Protein AF-A0A1M7AQV8-F1 (afdb_monomer)

Radius of gyration: 25.68 Å; Cα contacts (8 Å, |Δi|>4): 23; chains: 1; bounding box: 60×32×71 Å

Structure (mmCIF, N/CA/C/O backbone):
data_AF-A0A1M7AQV8-F1
#
_entry.id   AF-A0A1M7AQV8-F1
#
loop_
_atom_site.group_PDB
_atom_site.id
_atom_site.type_symbol
_atom_site.label_atom_id
_atom_site.label_alt_id
_atom_site.label_comp_id
_atom_site.label_asym_id
_atom_site.label_entity_id
_atom_site.label_seq_id
_atom_site.pdbx_PDB_ins_code
_atom_site.Cartn_x
_atom_site.Cartn_y
_atom_site.Cartn_z
_atom_site.occupancy
_atom_site.B_iso_or_equiv
_atom_site.auth_seq_id
_atom_site.auth_comp_id
_atom_site.auth_asym_id
_atom_site.auth_atom_id
_atom_site.pdbx_PDB_model_num
ATOM 1 N N . MET A 1 1 ? 23.952 -15.816 -23.702 1.00 47.16 1 MET A N 1
ATOM 2 C CA . MET A 1 1 ? 22.660 -15.201 -24.084 1.00 47.16 1 MET A CA 1
ATOM 3 C C . MET A 1 1 ? 22.307 -14.145 -23.040 1.00 47.16 1 MET A C 1
ATOM 5 O O . MET A 1 1 ? 22.370 -14.426 -21.854 1.00 47.16 1 MET A O 1
ATOM 9 N N . SER A 1 2 ? 22.136 -12.902 -23.486 1.00 48.78 2 SER A N 1
ATOM 10 C CA . SER A 1 2 ? 22.363 -11.664 -22.725 1.00 48.78 2 SER A CA 1
ATOM 11 C C . SER A 1 2 ? 21.281 -11.327 -21.685 1.00 48.78 2 SER A C 1
ATOM 13 O O . SER A 1 2 ? 20.111 -11.202 -22.041 1.00 48.78 2 SER A O 1
ATOM 15 N N . LYS A 1 3 ? 21.693 -11.057 -20.435 1.00 55.75 3 LYS A N 1
ATOM 16 C CA . LYS A 1 3 ? 20.895 -10.554 -19.289 1.00 55.75 3 LYS A CA 1
ATOM 17 C C . LYS A 1 3 ? 19.949 -9.391 -19.655 1.00 55.75 3 LYS A C 1
ATOM 19 O O . LYS A 1 3 ? 18.902 -9.221 -19.036 1.00 55.75 3 LYS A O 1
ATOM 24 N N . SER A 1 4 ? 20.294 -8.609 -20.685 1.00 62.22 4 SER A N 1
ATOM 25 C CA . SER A 1 4 ? 19.470 -7.514 -21.212 1.00 62.22 4 SER A CA 1
ATOM 26 C C . SER A 1 4 ? 18.144 -7.975 -21.829 1.00 62.22 4 SER A C 1
ATOM 28 O O . SER A 1 4 ? 17.136 -7.303 -21.627 1.00 62.22 4 SER A O 1
ATOM 30 N N . LYS A 1 5 ? 18.104 -9.126 -22.515 1.00 61.03 5 LYS A N 1
ATOM 31 C CA . LYS A 1 5 ? 16.871 -9.661 -23.125 1.00 61.03 5 LYS A CA 1
ATOM 32 C C . LYS A 1 5 ? 15.873 -10.103 -22.054 1.00 61.03 5 LYS A C 1
ATOM 34 O O . LYS A 1 5 ? 14.725 -9.675 -22.079 1.00 61.03 5 LYS A O 1
ATOM 39 N N . THR A 1 6 ? 16.353 -10.814 -21.035 1.00 71.12 6 THR A N 1
ATOM 40 C CA . THR A 1 6 ? 15.548 -11.232 -19.876 1.00 71.12 6 THR A CA 1
ATOM 41 C C . THR A 1 6 ? 14.953 -10.035 -19.125 1.00 71.12 6 THR A C 1
ATOM 43 O O . THR A 1 6 ? 13.787 -10.047 -18.743 1.00 71.12 6 THR A O 1
ATOM 46 N N . LEU A 1 7 ? 15.718 -8.951 -18.944 1.00 69.62 7 LEU A N 1
ATOM 47 C CA . LEU A 1 7 ? 15.209 -7.730 -18.306 1.00 69.62 7 LEU A CA 1
ATOM 48 C C . LEU A 1 7 ? 14.149 -7.010 -19.154 1.00 69.62 7 LEU A C 1
ATOM 50 O O . LEU A 1 7 ? 13.218 -6.426 -18.596 1.00 69.62 7 LEU A O 1
ATOM 54 N N . ILE A 1 8 ? 14.279 -7.030 -20.483 1.00 76.75 8 ILE A N 1
ATOM 55 C CA . ILE A 1 8 ? 13.277 -6.459 -21.394 1.00 76.75 8 ILE A CA 1
ATOM 56 C C . ILE A 1 8 ? 11.976 -7.269 -21.331 1.00 76.75 8 ILE A C 1
ATOM 58 O O . ILE A 1 8 ? 10.904 -6.674 -21.208 1.00 76.75 8 ILE A O 1
ATOM 62 N N . GLU A 1 9 ? 12.063 -8.598 -21.322 1.00 73.94 9 GLU A N 1
ATOM 63 C CA . GLU A 1 9 ? 10.909 -9.499 -21.201 1.00 73.94 9 GLU A CA 1
ATOM 64 C C . GLU A 1 9 ? 10.160 -9.297 -19.878 1.00 73.94 9 GLU A C 1
ATOM 66 O O . GLU A 1 9 ? 8.948 -9.080 -19.884 1.00 73.94 9 GLU A O 1
ATOM 71 N N . ILE A 1 10 ? 10.879 -9.237 -18.750 1.00 76.25 10 ILE A N 1
ATOM 72 C CA . ILE A 1 10 ? 10.284 -8.968 -17.429 1.00 76.25 10 ILE A CA 1
ATOM 73 C C . ILE A 1 10 ? 9.566 -7.612 -17.411 1.00 76.25 10 ILE A C 1
ATOM 75 O O . ILE A 1 10 ? 8.473 -7.488 -16.859 1.00 76.25 10 ILE A O 1
ATOM 79 N N . ARG A 1 11 ? 10.147 -6.575 -18.027 1.00 68.81 11 ARG A N 1
ATOM 80 C CA . ARG A 1 11 ? 9.515 -5.246 -18.098 1.00 68.81 11 ARG A CA 1
ATOM 81 C C . ARG A 1 11 ? 8.279 -5.236 -18.992 1.00 68.81 11 ARG A C 1
ATOM 83 O O . ARG A 1 11 ? 7.337 -4.506 -18.695 1.00 68.81 11 ARG A O 1
ATOM 90 N N . SER A 1 12 ? 8.292 -5.986 -20.089 1.00 75.75 12 SER A N 1
ATOM 91 C CA . SER A 1 12 ? 7.129 -6.136 -20.969 1.00 75.75 12 SER A CA 1
ATOM 92 C C . SER A 1 12 ? 5.978 -6.820 -20.228 1.00 75.75 12 SER A C 1
ATOM 94 O O . SER A 1 12 ? 4.870 -6.286 -20.170 1.00 75.75 12 SER A O 1
ATOM 96 N N . LEU A 1 13 ? 6.281 -7.922 -19.537 1.00 82.88 13 LEU A N 1
ATOM 97 C CA . LEU A 1 13 ? 5.322 -8.662 -18.719 1.00 82.88 13 LEU A CA 1
ATOM 98 C C . LEU A 1 13 ? 4.776 -7.815 -17.557 1.00 82.88 13 LEU A C 1
ATOM 100 O O . LEU A 1 13 ? 3.581 -7.791 -17.286 1.00 82.88 13 LEU A O 1
ATOM 104 N N . ALA A 1 14 ? 5.623 -7.038 -16.884 1.00 76.50 14 ALA A N 1
ATOM 105 C CA . ALA A 1 14 ? 5.156 -6.126 -15.842 1.00 76.50 14 ALA A CA 1
ATOM 106 C C . ALA A 1 14 ? 4.191 -5.060 -16.396 1.00 76.50 14 ALA A C 1
ATOM 108 O O . ALA A 1 14 ? 3.200 -4.720 -15.747 1.00 76.50 14 ALA A O 1
ATOM 109 N N . ARG A 1 15 ? 4.441 -4.551 -17.612 1.00 79.06 15 ARG A N 1
ATOM 110 C CA . ARG A 1 15 ? 3.561 -3.570 -18.263 1.00 79.06 15 ARG A CA 1
ATOM 111 C C . ARG A 1 15 ? 2.209 -4.165 -18.634 1.00 79.06 15 ARG A C 1
ATOM 113 O O . ARG A 1 15 ? 1.208 -3.473 -18.440 1.00 79.06 15 ARG A O 1
ATOM 120 N N . SER A 1 16 ? 2.146 -5.422 -19.080 1.00 82.00 16 SER A N 1
ATOM 121 C CA . SER A 1 16 ? 0.866 -6.069 -19.403 1.00 82.00 16 SER A CA 1
ATOM 122 C C . SER A 1 16 ? -0.052 -6.194 -18.181 1.00 82.00 16 SER A C 1
ATOM 124 O O . SER A 1 16 ? -1.268 -6.079 -18.316 1.00 82.00 16 SER A O 1
ATOM 126 N N . HIS A 1 17 ? 0.504 -6.312 -16.971 1.00 86.75 17 HIS A N 1
ATOM 127 C CA . HIS A 1 17 ? -0.277 -6.355 -15.728 1.00 86.75 17 HIS A CA 1
ATOM 128 C C . HIS A 1 17 ? -0.733 -4.985 -15.200 1.00 86.75 17 HIS A C 1
ATOM 130 O O . HIS A 1 17 ? -1.489 -4.927 -14.227 1.00 86.75 17 HIS A O 1
ATOM 136 N N . THR A 1 18 ? -0.339 -3.873 -15.832 1.00 84.19 18 THR A N 1
ATOM 137 C CA . THR A 1 18 ? -0.668 -2.514 -15.357 1.00 84.19 18 THR A CA 1
ATOM 138 C C . THR A 1 18 ? -2.175 -2.294 -15.223 1.00 84.19 18 THR A C 1
ATOM 140 O O . THR A 1 18 ? -2.634 -1.730 -14.231 1.00 84.19 18 THR A O 1
ATOM 143 N N . ARG A 1 19 ? -2.960 -2.778 -16.193 1.00 83.06 19 ARG A N 1
ATOM 144 C CA . ARG A 1 19 ? -4.425 -2.648 -16.187 1.00 83.06 19 ARG A CA 1
ATOM 145 C C . ARG A 1 19 ? -5.055 -3.387 -15.004 1.00 83.06 19 ARG A C 1
ATOM 147 O O . ARG A 1 19 ? -5.904 -2.831 -14.315 1.00 83.06 19 ARG A O 1
ATOM 154 N N . TH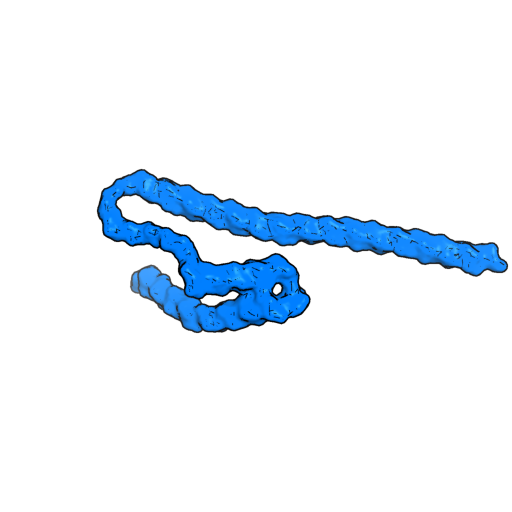R A 1 20 ? -4.600 -4.607 -14.729 1.00 88.50 20 THR A N 1
ATOM 155 C CA . THR A 1 20 ? -5.066 -5.399 -13.585 1.00 88.50 20 THR A CA 1
ATOM 156 C C . THR A 1 20 ? -4.708 -4.725 -12.263 1.00 88.50 20 THR A C 1
ATOM 158 O O . THR A 1 20 ? -5.558 -4.607 -11.385 1.00 88.50 20 THR A O 1
ATOM 161 N N . ALA A 1 21 ? -3.484 -4.209 -12.135 1.00 85.88 21 ALA A N 1
ATOM 162 C CA . ALA A 1 21 ? -3.054 -3.489 -10.941 1.00 85.88 21 ALA A CA 1
ATOM 163 C C . ALA A 1 21 ? -3.888 -2.218 -10.690 1.00 85.88 21 ALA A C 1
ATOM 165 O O . ALA A 1 21 ? -4.260 -1.944 -9.551 1.00 85.88 21 ALA A O 1
ATOM 166 N N . LEU A 1 22 ? -4.231 -1.466 -11.742 1.00 87.88 22 LEU A N 1
ATOM 167 C CA . LEU A 1 22 ? -5.117 -0.301 -11.632 1.00 87.88 22 LEU A CA 1
ATOM 168 C C . LEU A 1 22 ? -6.516 -0.690 -11.149 1.00 87.88 22 LEU A C 1
ATOM 170 O O . LEU A 1 22 ? -7.041 -0.049 -10.242 1.00 87.88 22 LEU A O 1
ATOM 174 N N . ASN A 1 23 ? -7.089 -1.767 -11.690 1.00 90.56 23 ASN A N 1
ATOM 175 C CA . ASN A 1 23 ? -8.397 -2.256 -11.254 1.00 90.56 23 ASN A CA 1
ATOM 176 C C . ASN A 1 23 ? -8.399 -2.644 -9.769 1.00 90.56 23 ASN A C 1
ATOM 178 O O . ASN A 1 23 ? -9.350 -2.327 -9.057 1.00 90.56 23 ASN A O 1
ATOM 182 N N . VAL A 1 24 ? -7.319 -3.263 -9.281 1.00 92.19 24 VAL A N 1
ATOM 183 C CA . VAL A 1 24 ? -7.158 -3.585 -7.854 1.00 92.19 24 VAL A CA 1
ATOM 184 C C . VAL A 1 24 ? -7.118 -2.316 -7.000 1.00 92.19 24 VAL A C 1
ATOM 186 O O . VAL A 1 24 ? -7.820 -2.244 -5.995 1.00 92.19 24 VAL A O 1
ATOM 189 N N . LEU A 1 25 ? -6.354 -1.293 -7.397 1.00 89.31 25 LEU A N 1
ATOM 190 C CA . LEU A 1 25 ? -6.287 -0.024 -6.657 1.00 89.31 25 LEU A CA 1
ATOM 191 C C . LEU A 1 25 ? -7.648 0.682 -6.610 1.00 89.31 25 LEU A C 1
ATOM 193 O O . LEU A 1 25 ? -8.068 1.142 -5.550 1.00 89.31 25 LEU A O 1
ATOM 197 N N . VAL A 1 26 ? -8.371 0.718 -7.732 1.00 91.75 26 VAL A N 1
ATOM 198 C CA . VAL A 1 26 ? -9.735 1.266 -7.785 1.00 91.75 26 VAL A CA 1
ATOM 199 C C . VAL A 1 26 ? -10.680 0.463 -6.887 1.00 91.75 26 VAL A C 1
ATOM 201 O O . VAL A 1 26 ? -11.490 1.053 -6.172 1.00 91.75 26 VAL A O 1
ATOM 204 N N . GLY A 1 27 ? -10.555 -0.867 -6.880 1.00 91.00 27 GLY A N 1
ATOM 205 C CA . GLY A 1 27 ? -11.310 -1.752 -5.996 1.00 91.00 27 GLY A CA 1
ATOM 206 C C . GLY A 1 27 ? -11.058 -1.456 -4.518 1.00 91.00 27 GLY A C 1
ATOM 207 O O . GLY A 1 27 ? -12.010 -1.270 -3.765 1.00 91.00 27 GLY A O 1
ATOM 208 N N . ILE A 1 28 ? -9.791 -1.317 -4.112 1.00 90.56 28 ILE A N 1
ATOM 209 C CA . ILE A 1 28 ? -9.410 -0.949 -2.738 1.00 90.56 28 ILE A CA 1
ATOM 210 C C . ILE A 1 28 ? -9.986 0.419 -2.372 1.00 90.56 28 ILE A C 1
ATOM 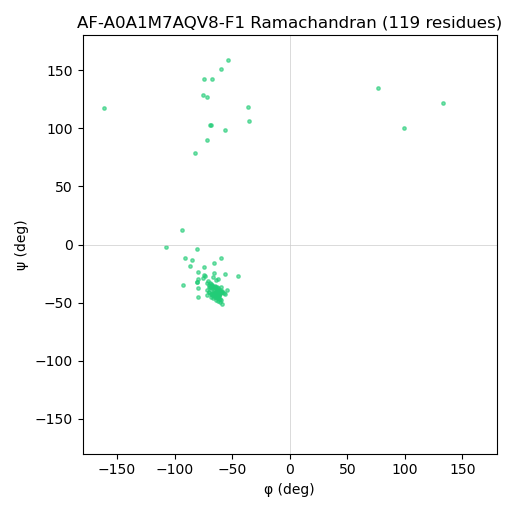212 O O . ILE A 1 28 ? -10.595 0.554 -1.318 1.00 90.56 28 ILE A O 1
ATOM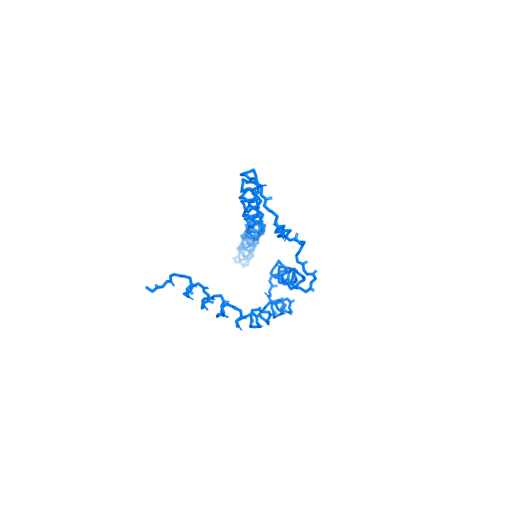 216 N N . MET A 1 29 ? -9.855 1.419 -3.248 1.00 89.19 29 MET A N 1
ATOM 217 C CA . MET A 1 29 ? -10.358 2.778 -3.019 1.00 89.19 29 MET A CA 1
ATOM 218 C C . MET A 1 29 ? -11.880 2.820 -2.791 1.00 89.19 29 MET A C 1
ATOM 220 O O . MET A 1 29 ? -12.361 3.621 -1.981 1.00 89.19 29 MET A O 1
ATOM 224 N N . ARG A 1 30 ? -12.630 1.959 -3.496 1.00 90.25 30 ARG A N 1
ATOM 225 C CA . ARG A 1 30 ? -14.096 1.842 -3.410 1.00 90.25 30 ARG A CA 1
ATOM 226 C C . ARG A 1 30 ? -14.580 0.898 -2.309 1.00 90.25 30 ARG A C 1
ATOM 228 O O . ARG A 1 30 ? -15.747 0.975 -1.935 1.00 90.25 30 ARG A O 1
ATOM 235 N N . SER A 1 31 ? -13.724 0.014 -1.805 1.00 88.38 31 SER A N 1
ATOM 236 C CA . SER A 1 31 ? -14.101 -0.946 -0.773 1.00 88.38 31 SER A CA 1
ATOM 237 C C . SER A 1 31 ? -14.309 -0.250 0.569 1.00 88.38 31 SER A C 1
ATOM 239 O O . SER A 1 31 ? -13.429 0.457 1.058 1.00 88.38 31 SER A O 1
ATOM 241 N N . LYS A 1 32 ? -15.473 -0.484 1.180 1.00 81.94 32 LYS A N 1
ATOM 242 C CA . LYS A 1 32 ? -15.804 -0.010 2.532 1.00 81.94 32 LYS A CA 1
ATOM 243 C C . LYS A 1 32 ? -15.095 -0.801 3.639 1.00 81.94 32 LYS A C 1
ATOM 245 O O . LYS A 1 32 ? -14.960 -0.287 4.742 1.00 81.94 32 LYS A O 1
ATOM 250 N N . ASP A 1 33 ? -14.622 -2.007 3.324 1.00 86.50 33 ASP A N 1
ATOM 251 C CA . ASP A 1 33 ? -13.945 -2.908 4.265 1.00 86.50 33 ASP A CA 1
ATOM 252 C C . ASP A 1 33 ? -12.420 -2.692 4.278 1.00 86.50 33 ASP A C 1
ATOM 254 O O . ASP A 1 33 ? -11.707 -3.199 5.144 1.00 86.50 33 ASP A O 1
ATOM 258 N N . ALA A 1 34 ? -11.895 -1.925 3.316 1.00 83.06 34 ALA A N 1
ATOM 259 C CA . ALA A 1 34 ? -10.498 -1.516 3.300 1.00 83.06 34 ALA A CA 1
ATOM 260 C C . ALA A 1 34 ? -10.240 -0.415 4.341 1.00 83.06 34 ALA A C 1
ATOM 262 O O . ALA A 1 34 ? -11.047 0.500 4.521 1.00 83.06 34 ALA A O 1
ATOM 263 N N . THR A 1 35 ? -9.075 -0.458 4.993 1.00 84.94 35 THR A N 1
ATOM 264 C CA . THR A 1 35 ? -8.683 0.584 5.951 1.00 84.94 35 THR A 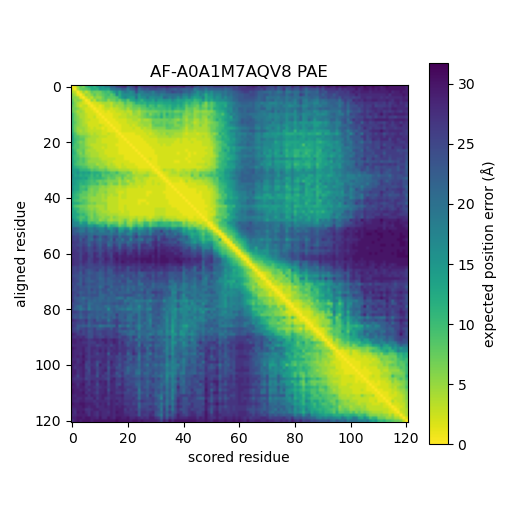CA 1
ATOM 265 C C . THR A 1 35 ? -8.625 1.955 5.272 1.00 84.94 35 THR A C 1
ATOM 267 O O . THR A 1 35 ? -8.318 2.074 4.080 1.00 84.94 35 THR A O 1
ATOM 270 N N . ALA A 1 36 ? -8.876 3.022 6.036 1.00 80.00 36 ALA A N 1
ATOM 271 C CA . ALA A 1 36 ? -8.790 4.388 5.518 1.00 80.00 36 ALA A CA 1
ATOM 272 C C . ALA A 1 36 ? -7.413 4.676 4.884 1.00 80.00 36 ALA A C 1
ATOM 274 O O . ALA A 1 36 ? -7.340 5.265 3.806 1.00 80.00 36 ALA A O 1
ATOM 275 N N . ALA A 1 37 ? -6.333 4.172 5.491 1.00 79.31 37 ALA A N 1
ATOM 276 C CA . ALA A 1 37 ? -4.976 4.278 4.958 1.00 79.31 37 ALA A CA 1
ATOM 277 C C . ALA A 1 37 ? -4.809 3.561 3.606 1.00 79.31 37 ALA A C 1
ATOM 279 O O . ALA A 1 37 ? -4.256 4.141 2.669 1.00 79.31 37 ALA A O 1
ATOM 280 N N . ALA A 1 38 ? -5.347 2.344 3.458 1.00 81.44 38 ALA A N 1
ATOM 281 C CA . ALA A 1 38 ? -5.281 1.595 2.204 1.00 81.44 38 ALA A CA 1
ATOM 282 C C . ALA A 1 38 ? -6.031 2.313 1.069 1.00 81.44 38 ALA A C 1
ATOM 284 O O . ALA A 1 38 ? -5.530 2.385 -0.055 1.00 81.44 38 ALA A O 1
ATOM 285 N N . ARG A 1 39 ? -7.191 2.912 1.367 1.00 86.19 39 ARG A N 1
ATOM 286 C CA . ARG A 1 39 ? -7.968 3.710 0.404 1.00 86.19 39 ARG A CA 1
ATOM 287 C C . ARG A 1 39 ? -7.227 4.968 -0.044 1.00 86.19 39 ARG A C 1
ATOM 289 O O . ARG A 1 39 ? -7.163 5.232 -1.243 1.00 86.19 39 ARG A O 1
ATOM 296 N N . VAL A 1 40 ? -6.630 5.710 0.892 1.00 85.50 40 VAL A N 1
ATOM 297 C CA . VAL A 1 40 ? -5.829 6.913 0.595 1.00 85.50 40 VAL A CA 1
ATOM 298 C C . VAL A 1 40 ? -4.573 6.551 -0.198 1.00 85.50 40 VAL A C 1
ATOM 300 O O . VAL A 1 40 ? -4.265 7.195 -1.199 1.00 85.50 40 VAL A O 1
ATOM 303 N N . SER A 1 41 ? -3.873 5.479 0.183 1.00 81.25 41 SER A N 1
ATOM 304 C CA . SER A 1 41 ? -2.700 5.000 -0.556 1.00 81.25 41 SER A CA 1
ATOM 305 C C . SER A 1 41 ? -3.062 4.569 -1.978 1.00 81.25 41 SER A C 1
ATOM 307 O O . SER A 1 41 ? -2.286 4.816 -2.902 1.00 81.25 41 SER A O 1
ATOM 309 N N . ALA A 1 42 ? -4.216 3.924 -2.170 1.00 85.81 42 ALA A N 1
ATOM 310 C CA . ALA A 1 42 ? -4.684 3.529 -3.492 1.00 85.81 42 ALA A CA 1
ATOM 311 C C . ALA A 1 42 ? -5.061 4.743 -4.355 1.00 85.81 42 ALA A C 1
ATOM 313 O O . ALA A 1 42 ? -4.671 4.796 -5.521 1.00 85.81 42 ALA A O 1
ATOM 314 N N . ALA A 1 43 ? -5.741 5.736 -3.774 1.00 86.62 43 ALA A N 1
ATOM 315 C CA . ALA A 1 43 ? -6.076 6.988 -4.448 1.00 86.62 43 ALA A CA 1
ATOM 316 C C . ALA A 1 43 ? -4.817 7.753 -4.892 1.00 86.62 43 ALA A C 1
ATOM 318 O O . ALA A 1 43 ? -4.689 8.085 -6.070 1.00 86.62 43 ALA A O 1
ATOM 319 N N . ASN A 1 44 ? -3.840 7.935 -3.996 1.00 83.94 44 ASN A N 1
ATOM 320 C CA . ASN A 1 44 ? -2.573 8.602 -4.319 1.00 83.94 44 ASN A CA 1
ATOM 321 C C . ASN A 1 44 ? -1.815 7.873 -5.437 1.00 83.94 44 ASN A C 1
ATOM 323 O O . ASN A 1 44 ? -1.346 8.500 -6.378 1.00 83.94 44 ASN A O 1
ATOM 327 N N . ALA A 1 45 ? -1.773 6.537 -5.405 1.00 84.88 45 ALA A N 1
ATOM 328 C CA . ALA A 1 45 ? -1.115 5.750 -6.446 1.00 84.88 45 ALA A CA 1
ATOM 329 C C . ALA A 1 45 ? -1.790 5.852 -7.831 1.00 84.88 45 ALA A C 1
ATOM 331 O O . ALA A 1 45 ? -1.138 5.586 -8.846 1.00 84.88 45 ALA A O 1
ATOM 332 N N . ILE A 1 46 ? -3.085 6.179 -7.896 1.00 85.81 46 ILE A N 1
ATOM 333 C CA . ILE A 1 46 ? -3.797 6.455 -9.153 1.00 85.81 46 ILE A CA 1
ATOM 334 C C . ILE A 1 46 ? -3.490 7.884 -9.619 1.00 85.81 46 ILE A C 1
ATOM 336 O O . ILE A 1 46 ? -3.158 8.078 -10.789 1.00 85.81 46 ILE A O 1
ATOM 340 N N . LEU A 1 47 ? -3.538 8.864 -8.712 1.00 83.44 47 LEU A N 1
ATOM 341 C CA . LEU A 1 47 ? -3.256 10.271 -9.014 1.00 83.44 47 LEU A CA 1
ATOM 342 C C . LEU A 1 47 ? -1.819 10.482 -9.506 1.00 83.44 47 LEU A C 1
ATOM 344 O O . LEU A 1 47 ? -1.632 11.097 -10.553 1.00 83.44 47 LEU A O 1
ATOM 348 N N . ASP A 1 48 ? -0.835 9.864 -8.847 1.00 81.19 48 ASP A N 1
ATOM 349 C CA . ASP A 1 48 ? 0.581 9.891 -9.244 1.00 81.19 48 ASP A CA 1
ATOM 350 C C . ASP A 1 48 ? 0.804 9.391 -10.685 1.00 81.19 48 ASP A C 1
ATOM 352 O O . ASP A 1 48 ? 1.795 9.736 -11.330 1.00 81.19 48 ASP A O 1
ATOM 356 N N . ARG A 1 49 ? -0.102 8.544 -11.199 1.00 75.75 49 ARG A N 1
ATOM 357 C CA . ARG A 1 49 ? -0.052 8.017 -12.571 1.00 75.75 49 ARG A CA 1
ATOM 358 C C . ARG A 1 49 ? -0.858 8.846 -13.568 1.00 75.75 49 ARG A C 1
ATOM 360 O O . ARG A 1 49 ? -0.452 8.918 -14.721 1.00 75.75 49 ARG A O 1
ATOM 367 N N . GLY A 1 50 ? -1.991 9.413 -13.150 1.00 75.38 50 GLY A N 1
ATOM 368 C CA . GLY A 1 50 ? -2.887 10.187 -14.016 1.00 75.38 50 GLY A CA 1
ATOM 369 C C . GLY A 1 50 ? -2.439 11.631 -14.238 1.00 75.38 50 GLY A C 1
ATOM 370 O O . GLY A 1 50 ? -2.648 12.167 -15.319 1.00 75.38 50 GLY A O 1
ATOM 371 N N . TRP A 1 51 ? -1.791 12.234 -13.241 1.00 65.25 51 TRP A N 1
ATOM 372 C CA . TRP A 1 51 ? -1.311 13.621 -13.288 1.00 65.25 51 TRP A CA 1
ATOM 373 C C . TRP A 1 51 ? 0.211 13.731 -13.414 1.00 65.25 51 TRP A C 1
ATOM 375 O O . TRP A 1 51 ? 0.746 14.827 -13.547 1.00 65.25 51 TRP A O 1
ATOM 385 N N . GLY A 1 52 ? 0.901 12.587 -13.425 1.00 55.88 52 GLY A N 1
ATOM 386 C CA . GLY A 1 52 ? 2.353 12.511 -13.423 1.00 55.88 52 GLY A CA 1
ATOM 387 C C . GLY A 1 52 ? 2.931 12.785 -12.035 1.00 55.88 52 GLY A C 1
ATOM 388 O O . GLY A 1 52 ? 2.559 13.723 -11.335 1.00 55.88 52 GLY A O 1
ATOM 389 N N . LYS A 1 53 ? 3.884 11.954 -11.621 1.00 53.06 53 LYS A N 1
ATOM 390 C CA . LYS A 1 53 ? 4.776 12.285 -10.510 1.00 53.06 53 LYS A CA 1
ATOM 391 C C . LYS A 1 53 ? 5.663 13.448 -10.963 1.00 53.06 53 LYS A C 1
ATOM 393 O O . LYS A 1 53 ? 6.064 13.434 -12.126 1.00 53.06 53 LYS A O 1
ATOM 398 N N . ALA A 1 54 ? 5.978 1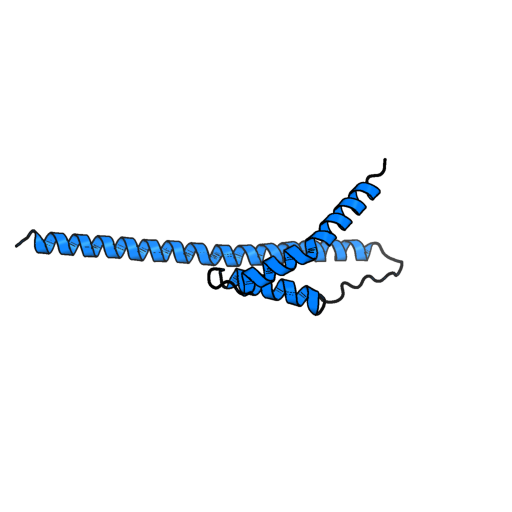4.396 -10.068 1.00 45.06 54 ALA A N 1
ATOM 399 C CA . ALA A 1 54 ? 6.919 15.490 -10.333 1.00 45.06 54 ALA A CA 1
ATOM 400 C C . ALA A 1 54 ? 8.068 14.981 -11.210 1.00 45.06 54 ALA A C 1
ATOM 402 O O . ALA A 1 54 ? 8.726 14.006 -10.827 1.00 45.06 54 ALA A O 1
ATOM 403 N N . THR A 1 55 ? 8.194 15.576 -12.401 1.00 41.12 55 THR A N 1
ATOM 404 C CA . THR A 1 55 ? 9.166 15.245 -13.441 1.00 41.12 55 THR A CA 1
ATOM 405 C C . THR A 1 55 ? 10.471 14.835 -12.781 1.00 41.12 55 THR A C 1
ATOM 407 O O . THR A 1 55 ? 11.171 15.670 -12.219 1.00 41.12 55 THR A O 1
ATOM 410 N N . GLN A 1 56 ? 10.791 13.537 -12.787 1.00 47.75 56 GLN A N 1
ATOM 411 C CA . GLN A 1 56 ? 12.177 13.165 -12.557 1.00 47.75 56 GLN A CA 1
ATOM 412 C C . GLN A 1 56 ? 12.886 13.648 -13.804 1.00 47.75 56 GLN A C 1
ATOM 414 O O . GLN A 1 56 ? 12.698 13.058 -14.867 1.00 47.75 56 GLN A O 1
ATOM 419 N N . THR A 1 57 ? 13.581 14.776 -13.683 1.00 36.38 57 THR A N 1
ATOM 420 C CA . THR A 1 57 ? 14.368 15.372 -14.750 1.00 36.38 57 THR A CA 1
ATOM 421 C C . THR A 1 57 ? 15.357 14.310 -15.209 1.00 36.38 57 THR A C 1
ATOM 423 O O . THR A 1 57 ? 16.351 14.021 -14.549 1.00 36.38 57 THR A O 1
ATOM 426 N N . ILE A 1 58 ? 15.021 13.630 -16.302 1.00 44.91 58 ILE A N 1
ATOM 427 C CA . ILE A 1 58 ? 15.994 12.889 -17.084 1.00 44.91 58 ILE A CA 1
ATOM 428 C C . ILE A 1 58 ? 16.619 13.967 -17.959 1.00 44.91 58 ILE A C 1
ATOM 430 O O . ILE A 1 58 ? 16.212 14.159 -19.103 1.00 44.91 58 ILE A O 1
ATOM 434 N N . GLU A 1 59 ? 17.538 14.739 -17.381 1.00 41.81 59 GLU A N 1
ATOM 435 C CA . GLU A 1 59 ? 18.429 15.562 -18.186 1.00 41.81 59 GLU A CA 1
ATOM 436 C C . GLU A 1 59 ? 19.347 14.597 -18.924 1.00 41.81 59 GLU A C 1
ATOM 438 O O . GLU A 1 59 ? 20.224 13.945 -18.365 1.00 41.81 59 GLU A O 1
ATOM 443 N N . THR A 1 60 ? 19.021 14.415 -20.200 1.00 44.88 60 THR A N 1
ATOM 444 C CA . THR A 1 60 ? 19.959 13.913 -21.192 1.00 44.88 60 THR A CA 1
ATOM 445 C C . THR A 1 60 ? 20.927 15.061 -21.434 1.00 44.88 60 THR A C 1
ATOM 447 O O . THR A 1 60 ? 20.657 15.941 -22.244 1.00 44.88 60 THR A O 1
ATOM 450 N N . GLY A 1 61 ? 21.995 15.100 -20.652 1.00 40.31 61 GLY A N 1
ATOM 451 C CA . GLY A 1 61 ? 23.042 16.103 -20.732 1.00 40.31 61 GLY A CA 1
ATOM 452 C C . GLY A 1 61 ? 24.263 15.544 -20.029 1.00 40.31 61 GLY A C 1
ATOM 453 O O . GLY A 1 61 ? 24.182 15.161 -18.869 1.00 40.31 61 GLY A O 1
ATOM 454 N N . ASP A 1 62 ? 25.327 15.387 -20.798 1.00 49.84 62 ASP A N 1
ATOM 455 C CA . ASP A 1 62 ? 26.649 14.953 -20.365 1.00 49.84 62 ASP A CA 1
ATOM 456 C C . ASP A 1 62 ? 27.181 15.826 -19.205 1.00 49.84 62 ASP A C 1
ATOM 458 O O . ASP A 1 62 ? 26.752 16.968 -19.054 1.00 49.84 62 ASP A O 1
ATOM 462 N N . ASP A 1 63 ? 28.140 15.279 -18.449 1.00 48.03 63 ASP A N 1
ATOM 463 C CA . ASP A 1 63 ? 29.005 15.931 -17.439 1.00 48.03 63 ASP A CA 1
ATOM 464 C C . ASP A 1 63 ? 28.657 15.801 -15.931 1.00 48.03 63 ASP A C 1
ATOM 466 O O . ASP A 1 63 ? 27.918 16.586 -15.340 1.00 48.03 63 ASP A O 1
ATOM 470 N N . GLY A 1 64 ? 29.368 14.883 -15.246 1.00 52.19 64 GLY A N 1
ATOM 471 C CA . GLY A 1 64 ? 29.792 15.080 -13.845 1.00 52.19 64 GLY A CA 1
ATOM 472 C C . GLY A 1 64 ? 29.570 13.922 -12.841 1.00 52.19 64 GLY A C 1
ATOM 473 O O . GLY A 1 64 ? 28.429 13.573 -12.541 1.00 52.19 64 GLY A O 1
ATOM 474 N N . PRO A 1 65 ? 30.627 13.399 -12.170 1.00 54.56 65 PRO A N 1
ATOM 475 C CA . PRO A 1 65 ? 30.529 12.395 -11.088 1.00 54.56 65 PRO A CA 1
ATOM 476 C C . PRO A 1 65 ? 29.715 12.816 -9.846 1.00 54.56 65 PRO A C 1
ATOM 478 O O . PRO A 1 65 ? 29.396 11.980 -9.000 1.00 54.56 65 PRO A O 1
ATOM 481 N N . LEU A 1 66 ? 29.374 14.101 -9.721 1.00 54.03 66 LEU A N 1
ATOM 482 C CA . LEU A 1 66 ? 28.665 14.673 -8.572 1.00 54.03 66 LEU A CA 1
ATOM 483 C C . LEU A 1 66 ? 27.147 14.411 -8.608 1.00 54.03 66 LEU A C 1
ATOM 485 O O . LEU A 1 66 ? 26.506 14.344 -7.559 1.00 54.03 66 LEU A O 1
ATOM 489 N N . GLU A 1 67 ? 26.569 14.175 -9.789 1.00 53.25 67 GLU A N 1
ATOM 490 C CA . GLU A 1 67 ? 25.134 13.900 -9.939 1.00 53.25 67 GLU A CA 1
ATOM 491 C C . GLU A 1 67 ? 24.769 12.472 -9.482 1.00 53.25 67 GLU A C 1
ATOM 493 O O . GLU A 1 67 ? 23.669 12.218 -8.981 1.00 53.25 67 GLU A O 1
ATOM 498 N N . LEU A 1 68 ? 25.715 11.528 -9.582 1.00 55.38 68 LEU A N 1
ATOM 499 C CA . LEU A 1 68 ? 25.505 10.131 -9.197 1.00 55.38 68 LEU A CA 1
ATOM 500 C C . LEU A 1 68 ? 25.273 9.987 -7.686 1.00 55.38 68 LEU A C 1
ATOM 502 O O . LEU A 1 68 ? 24.395 9.228 -7.274 1.00 55.38 68 LEU A O 1
ATOM 506 N N . ILE A 1 69 ? 26.008 10.750 -6.870 1.00 57.22 69 ILE A N 1
ATOM 507 C CA . ILE A 1 69 ? 25.861 10.752 -5.408 1.00 57.22 69 ILE A CA 1
ATOM 508 C C . ILE A 1 69 ? 24.489 11.324 -5.027 1.00 57.22 69 ILE A C 1
ATOM 510 O O . ILE A 1 69 ? 23.750 10.681 -4.289 1.00 57.22 69 ILE A O 1
ATOM 514 N N . HIS A 1 70 ? 24.071 12.442 -5.631 1.00 58.66 70 HIS A N 1
ATOM 515 C CA . HIS A 1 70 ? 22.761 13.051 -5.366 1.00 58.66 70 HIS A CA 1
ATOM 516 C C . HIS A 1 70 ? 21.579 12.157 -5.796 1.00 58.66 70 HIS A C 1
ATOM 518 O O . HIS A 1 70 ? 20.573 12.050 -5.093 1.00 58.66 70 HIS A O 1
ATOM 524 N N . ARG A 1 71 ? 21.704 11.438 -6.922 1.00 56.56 71 ARG A N 1
ATOM 525 C CA . ARG A 1 71 ? 20.700 10.461 -7.392 1.00 56.56 71 ARG A CA 1
ATOM 526 C C . ARG A 1 71 ? 20.576 9.247 -6.463 1.00 56.56 71 ARG A C 1
ATOM 528 O O . ARG A 1 71 ? 19.472 8.709 -6.312 1.00 56.56 71 ARG A O 1
ATOM 535 N N . ILE A 1 72 ? 21.685 8.783 -5.880 1.00 58.44 72 ILE A N 1
ATOM 536 C CA . ILE A 1 72 ? 21.692 7.680 -4.906 1.00 58.44 72 ILE A CA 1
ATOM 537 C C . ILE A 1 72 ? 21.083 8.154 -3.579 1.00 58.44 72 ILE A C 1
ATOM 539 O O . ILE A 1 72 ? 20.218 7.454 -3.050 1.00 58.44 72 ILE A O 1
ATOM 543 N N . GLU A 1 73 ? 21.436 9.358 -3.121 1.00 57.19 73 GLU A N 1
ATOM 544 C CA . GLU A 1 73 ? 20.901 10.004 -1.912 1.00 57.19 73 GLU A CA 1
ATOM 545 C C . GLU A 1 73 ? 19.371 10.167 -1.995 1.00 57.19 73 GLU A C 1
ATOM 547 O O . GLU A 1 73 ? 18.638 9.641 -1.161 1.00 57.19 73 GLU A O 1
ATOM 552 N N . LEU A 1 74 ? 18.853 10.746 -3.089 1.00 62.69 74 LEU A N 1
ATOM 553 C CA . LEU A 1 74 ? 17.409 10.899 -3.330 1.00 62.69 74 LEU A CA 1
ATOM 554 C C . LEU A 1 74 ? 16.674 9.552 -3.338 1.00 62.69 74 LEU A C 1
ATOM 556 O O . LEU A 1 74 ? 15.566 9.420 -2.809 1.00 62.69 74 LEU A O 1
ATOM 560 N N . ARG A 1 75 ? 17.271 8.508 -3.930 1.00 54.97 75 ARG A N 1
ATOM 561 C CA . ARG A 1 75 ? 16.694 7.152 -3.892 1.00 54.97 75 ARG A CA 1
ATOM 562 C C . ARG A 1 75 ? 16.710 6.552 -2.488 1.00 54.97 75 ARG A C 1
ATOM 564 O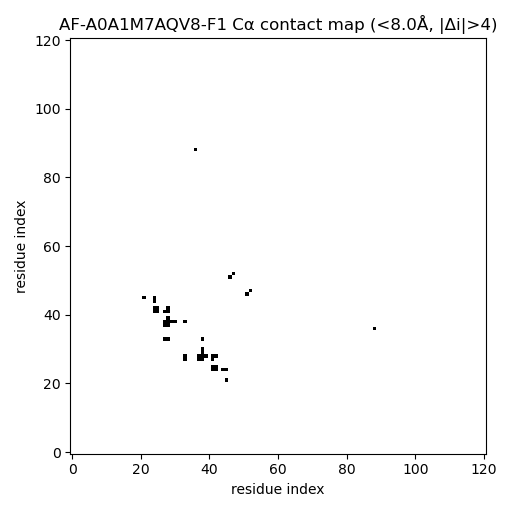 O . ARG A 1 75 ? 15.764 5.827 -2.162 1.00 54.97 75 ARG A O 1
ATOM 571 N N . ALA A 1 76 ? 17.740 6.824 -1.691 1.00 59.44 76 ALA A N 1
ATOM 572 C CA . ALA A 1 76 ? 17.860 6.373 -0.308 1.00 59.44 76 ALA A CA 1
ATOM 573 C C . ALA A 1 76 ? 16.860 7.096 0.619 1.00 59.44 76 ALA A C 1
ATOM 575 O O . ALA A 1 76 ? 16.222 6.455 1.465 1.00 59.44 76 ALA A O 1
ATOM 576 N N . ASP A 1 77 ? 16.596 8.379 0.376 1.00 60.53 77 ASP A N 1
ATOM 577 C CA . ASP A 1 77 ? 15.574 9.170 1.073 1.00 60.53 77 ASP A CA 1
ATOM 578 C C . ASP A 1 77 ? 14.154 8.690 0.757 1.00 60.53 77 ASP A C 1
ATOM 580 O O . ASP A 1 77 ? 13.321 8.486 1.650 1.00 60.53 77 ASP A O 1
ATOM 584 N N . PHE A 1 78 ? 13.880 8.340 -0.503 1.00 57.81 78 PHE A N 1
ATOM 585 C CA . PHE A 1 78 ? 12.611 7.705 -0.871 1.00 57.81 78 PHE A CA 1
ATOM 586 C C . PHE A 1 78 ? 12.422 6.305 -0.256 1.00 57.81 78 PHE A C 1
ATOM 588 O O . PHE A 1 78 ? 11.299 5.783 -0.236 1.00 57.81 78 PHE A O 1
ATOM 595 N N . GLN A 1 79 ? 13.476 5.653 0.247 1.00 58.38 79 GLN A N 1
ATOM 596 C CA . GLN A 1 79 ? 13.338 4.432 1.050 1.00 58.38 79 GLN A CA 1
ATOM 597 C C . GLN A 1 79 ? 12.979 4.733 2.509 1.00 58.38 79 GLN A C 1
ATOM 599 O O . GLN A 1 79 ? 12.218 3.969 3.108 1.00 58.38 79 GLN A O 1
ATOM 604 N N . HIS A 1 80 ? 13.446 5.853 3.062 1.00 55.50 80 HIS A N 1
ATOM 605 C CA . HIS A 1 80 ? 13.059 6.312 4.399 1.00 55.50 80 HIS A CA 1
ATOM 606 C C . HIS A 1 80 ? 11.583 6.734 4.449 1.00 55.50 80 HIS A C 1
ATOM 608 O O . HIS A 1 80 ? 10.849 6.271 5.323 1.00 55.50 80 HIS A O 1
ATOM 614 N N . LEU A 1 81 ? 11.084 7.461 3.442 1.00 57.91 81 LEU A N 1
ATOM 615 C CA . LEU A 1 81 ? 9.664 7.852 3.358 1.00 57.91 81 LEU A CA 1
ATOM 616 C C . LEU A 1 81 ? 8.707 6.657 3.202 1.00 57.91 81 LEU A C 1
ATOM 618 O O . LEU A 1 81 ? 7.575 6.670 3.691 1.00 57.91 81 LEU A O 1
ATOM 622 N N . ARG A 1 82 ? 9.159 5.577 2.554 1.00 61.72 82 ARG A N 1
ATOM 623 C CA . ARG A 1 82 ? 8.379 4.332 2.461 1.00 61.72 82 ARG A CA 1
ATOM 624 C C . ARG A 1 82 ? 8.315 3.579 3.785 1.00 61.72 82 ARG A C 1
ATOM 626 O O . ARG A 1 82 ? 7.294 2.950 4.059 1.00 61.72 82 ARG A O 1
ATOM 633 N N . ARG A 1 83 ? 9.375 3.650 4.592 1.00 67.75 83 ARG A N 1
ATOM 634 C CA . ARG A 1 83 ? 9.383 3.094 5.949 1.00 67.75 83 ARG A CA 1
ATOM 635 C C . ARG A 1 83 ? 8.483 3.901 6.877 1.00 67.75 83 ARG A C 1
ATOM 637 O O . ARG A 1 83 ? 7.685 3.288 7.569 1.00 67.75 83 ARG A O 1
ATOM 644 N N . TRP A 1 84 ? 8.492 5.233 6.786 1.00 60.16 84 TRP A N 1
ATOM 645 C CA . TRP A 1 84 ? 7.596 6.091 7.569 1.00 60.16 84 TRP A CA 1
ATOM 646 C C . TRP A 1 84 ? 6.117 5.749 7.349 1.00 60.16 84 TRP A C 1
ATOM 648 O O . TRP A 1 84 ? 5.384 5.581 8.317 1.00 60.16 84 TRP A O 1
ATOM 658 N N . ARG A 1 85 ? 5.700 5.505 6.097 1.00 64.25 85 ARG A N 1
ATOM 659 C CA . ARG A 1 85 ? 4.328 5.069 5.779 1.00 64.25 85 ARG A CA 1
ATOM 660 C C . ARG A 1 85 ? 3.959 3.699 6.373 1.00 64.25 85 ARG A C 1
ATOM 662 O O . ARG A 1 85 ? 2.832 3.520 6.816 1.00 64.25 85 ARG A O 1
ATOM 669 N N . LYS A 1 86 ? 4.894 2.744 6.428 1.00 59.59 86 LYS A N 1
ATOM 670 C CA . LYS A 1 86 ? 4.667 1.471 7.142 1.00 59.59 86 LYS A CA 1
ATOM 671 C C . LYS A 1 86 ? 4.621 1.665 8.663 1.00 59.59 86 LYS A C 1
ATOM 673 O O . LYS A 1 86 ? 3.837 0.999 9.333 1.00 59.59 86 LYS A O 1
ATOM 678 N N . SER A 1 87 ? 5.409 2.598 9.197 1.00 53.34 87 SER A N 1
ATOM 679 C CA . SER A 1 87 ? 5.426 2.927 10.625 1.00 53.34 87 SER A CA 1
ATOM 680 C C . SER A 1 87 ? 4.143 3.625 11.096 1.00 53.34 87 SER A C 1
ATOM 682 O O . SER A 1 87 ? 3.711 3.345 12.210 1.00 53.34 87 SER A O 1
ATOM 684 N N . VAL A 1 88 ? 3.475 4.452 10.274 1.00 57.25 88 VAL A N 1
ATOM 685 C CA . VAL A 1 88 ? 2.149 5.013 10.633 1.00 57.25 88 VAL A CA 1
ATOM 686 C C . VAL A 1 88 ? 1.025 3.971 10.602 1.00 57.25 88 VAL A C 1
ATOM 688 O O . VAL A 1 88 ? 0.122 4.040 11.432 1.00 57.25 88 VAL A O 1
ATOM 691 N N . GLU A 1 89 ? 1.099 2.958 9.734 1.00 58.38 89 GLU A N 1
ATOM 692 C CA . GLU A 1 89 ? 0.141 1.838 9.745 1.00 58.38 89 GLU A CA 1
ATOM 693 C C . GLU A 1 89 ? 0.354 0.909 10.954 1.00 58.38 89 GLU A C 1
ATOM 695 O O . GLU A 1 89 ? -0.611 0.489 11.595 1.00 58.38 89 GLU A O 1
ATOM 700 N N . GLN A 1 90 ? 1.608 0.636 11.334 1.00 51.38 90 GLN A N 1
ATOM 701 C CA . GLN A 1 90 ? 1.910 -0.118 12.556 1.00 51.38 90 GLN A CA 1
ATOM 702 C C . GLN A 1 90 ? 1.538 0.651 13.831 1.00 51.38 90 GLN A C 1
ATOM 704 O O . GLN A 1 90 ? 1.058 0.031 14.782 1.00 51.38 90 GLN A O 1
ATOM 709 N N . ALA A 1 91 ? 1.691 1.979 13.856 1.00 52.44 91 ALA A N 1
ATOM 710 C CA . ALA A 1 91 ? 1.409 2.793 15.039 1.00 52.44 91 ALA A CA 1
ATOM 711 C C . ALA A 1 91 ? -0.079 2.818 15.427 1.00 52.44 91 ALA A C 1
ATOM 713 O O . ALA A 1 91 ? -0.390 2.913 16.613 1.00 52.44 91 ALA A O 1
ATOM 714 N N . GLN A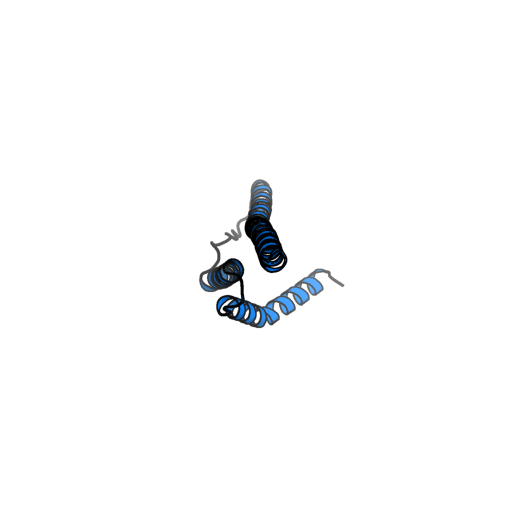 1 92 ? -1.003 2.649 14.472 1.00 51.88 92 GLN A N 1
ATOM 715 C CA . GLN A 1 92 ? -2.430 2.536 14.795 1.00 51.88 92 GLN A CA 1
ATOM 716 C C . GLN A 1 92 ? -2.779 1.173 15.427 1.00 51.88 92 GLN A C 1
ATOM 718 O O . GLN A 1 92 ? -3.709 1.073 16.223 1.00 51.88 92 GLN A O 1
ATOM 723 N N . SE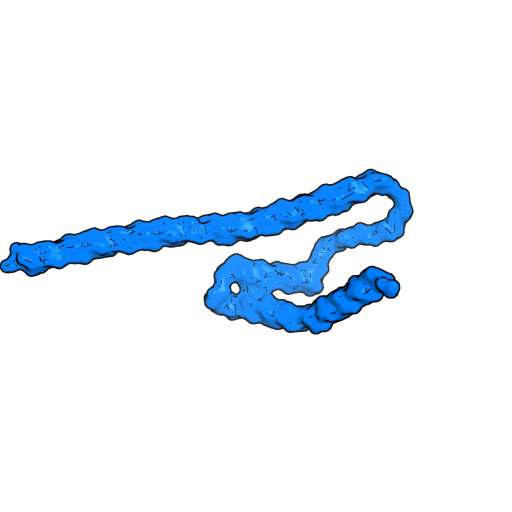R A 1 93 ? -2.021 0.110 15.130 1.00 57.84 93 SER A N 1
ATOM 724 C CA . SER A 1 93 ? -2.349 -1.253 15.577 1.00 57.84 93 SER A CA 1
ATOM 725 C C . SER A 1 93 ? -2.076 -1.522 17.067 1.00 57.84 93 SER A C 1
ATOM 727 O O . SER A 1 93 ? -2.758 -2.352 17.675 1.00 57.84 93 SER A O 1
ATOM 729 N N . TYR A 1 94 ? -1.131 -0.805 17.686 1.00 58.53 94 TYR A N 1
ATOM 730 C CA . TYR A 1 94 ? -0.785 -1.004 19.100 1.00 58.53 94 TYR A CA 1
ATOM 731 C C . TYR A 1 94 ? -1.774 -0.331 20.058 1.00 58.53 94 TYR A C 1
ATOM 733 O O . TYR A 1 94 ? -2.140 -0.924 21.073 1.00 58.53 94 TYR A O 1
ATOM 741 N N . THR A 1 95 ? -2.281 0.853 19.710 1.00 67.94 95 THR A N 1
ATOM 742 C CA . THR A 1 95 ? -3.336 1.532 20.476 1.00 67.94 95 THR A CA 1
ATOM 743 C C . THR A 1 95 ? -4.666 0.792 20.379 1.00 67.94 95 THR A C 1
ATOM 745 O O . THR A 1 95 ? -5.337 0.635 21.395 1.00 67.94 95 THR A O 1
ATOM 748 N N . PHE A 1 96 ? -5.010 0.225 19.215 1.00 74.31 96 PHE A N 1
ATOM 749 C CA . PHE A 1 96 ? -6.208 -0.613 19.089 1.00 74.31 96 PHE A CA 1
ATOM 750 C C . PHE A 1 96 ? -6.140 -1.889 19.936 1.00 74.31 96 PHE A C 1
ATOM 752 O O . PHE A 1 96 ? -7.123 -2.228 20.594 1.00 74.31 96 PHE A O 1
ATOM 759 N N . LYS A 1 97 ? -4.988 -2.573 19.988 1.00 71.44 97 LYS A N 1
ATOM 760 C CA . LYS A 1 97 ? -4.822 -3.752 20.854 1.00 71.44 97 LYS A CA 1
ATOM 761 C C . LYS A 1 97 ? -4.965 -3.409 22.338 1.00 71.44 97 LYS A C 1
ATOM 763 O O . LYS A 1 97 ? -5.686 -4.115 23.037 1.00 71.44 97 LYS A O 1
ATOM 768 N N . ALA A 1 98 ? -4.345 -2.319 22.794 1.00 82.06 98 ALA A N 1
ATOM 769 C CA . ALA A 1 98 ? -4.432 -1.880 24.187 1.00 82.06 98 ALA A CA 1
ATOM 770 C C . ALA A 1 98 ? -5.873 -1.524 24.595 1.00 82.06 98 ALA A C 1
ATOM 772 O O . ALA A 1 98 ? -6.358 -1.976 25.633 1.00 82.06 98 ALA A O 1
ATOM 773 N N . VAL A 1 99 ? -6.595 -0.783 23.749 1.00 86.44 99 VAL A N 1
ATOM 774 C CA . VAL A 1 99 ? -7.994 -0.403 24.006 1.00 86.44 99 VAL A CA 1
ATOM 775 C C . VAL A 1 99 ? -8.899 -1.636 24.079 1.00 86.44 99 VAL A C 1
ATOM 777 O O . VAL A 1 99 ? -9.682 -1.757 25.019 1.00 86.44 99 VAL 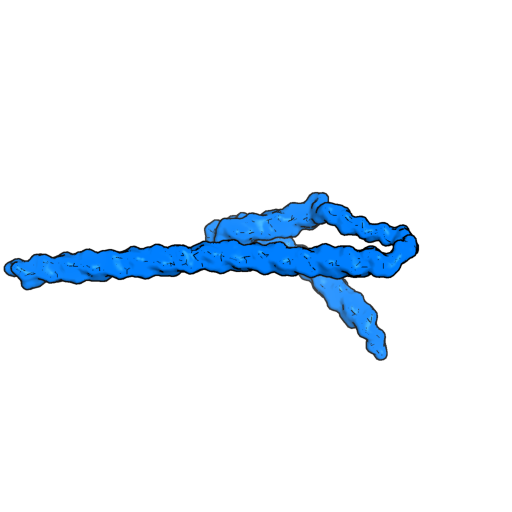A O 1
ATOM 780 N N . ILE A 1 100 ? -8.751 -2.592 23.155 1.00 84.56 100 ILE A N 1
ATOM 781 C CA . ILE A 1 100 ? -9.538 -3.836 23.172 1.00 84.56 100 ILE A CA 1
ATOM 782 C C . ILE A 1 100 ? -9.273 -4.628 24.457 1.00 84.56 100 ILE A C 1
ATOM 784 O O . ILE A 1 100 ? -10.218 -5.087 25.095 1.00 84.56 100 ILE A O 1
ATOM 788 N N . THR A 1 101 ? -8.016 -4.747 24.890 1.00 85.62 101 THR A N 1
ATOM 789 C CA . THR A 1 101 ? -7.695 -5.451 26.141 1.00 85.62 101 THR A CA 1
ATOM 790 C C . THR A 1 101 ? -8.266 -4.758 27.378 1.00 85.62 101 THR A C 1
ATOM 792 O O . THR A 1 101 ? -8.733 -5.446 28.284 1.00 85.62 101 THR A O 1
ATOM 795 N N . ILE A 1 102 ? -8.303 -3.421 27.411 1.00 91.44 102 ILE A N 1
ATOM 796 C CA . ILE A 1 102 ? -8.909 -2.658 28.516 1.00 91.44 102 ILE A CA 1
ATOM 797 C C . ILE A 1 102 ? -10.420 -2.900 28.565 1.00 91.44 102 ILE A C 1
ATOM 799 O O . ILE A 1 102 ? -10.959 -3.166 29.638 1.00 91.44 102 ILE A O 1
ATOM 803 N N . ILE A 1 103 ? -11.092 -2.878 27.410 1.00 88.25 103 ILE A N 1
ATOM 804 C CA . ILE A 1 103 ? -12.535 -3.136 27.320 1.00 88.25 103 ILE A CA 1
ATOM 805 C C . ILE A 1 103 ? -12.855 -4.559 27.786 1.00 88.25 103 ILE A C 1
ATOM 807 O O . ILE A 1 103 ? -13.727 -4.736 28.632 1.00 88.25 103 ILE A O 1
ATOM 811 N N . VAL A 1 104 ? -12.133 -5.569 27.290 1.00 91.75 104 VAL A N 1
ATOM 812 C CA . VAL A 1 104 ? -12.362 -6.974 27.670 1.00 91.75 104 VAL A CA 1
ATOM 813 C C . VAL A 1 104 ? -12.107 -7.185 29.163 1.00 91.75 104 VAL A C 1
ATOM 815 O O . VAL A 1 104 ? -12.925 -7.805 29.839 1.00 91.75 104 VAL A O 1
ATOM 818 N N . THR A 1 105 ? -11.026 -6.617 29.703 1.00 89.12 105 THR A N 1
ATOM 819 C CA . THR A 1 105 ? -10.709 -6.725 31.138 1.00 89.12 105 THR A CA 1
ATOM 820 C C . THR A 1 105 ? -11.781 -6.047 31.997 1.00 89.12 105 THR A C 1
ATOM 822 O O . THR A 1 105 ? -12.220 -6.615 32.997 1.00 89.12 105 THR A O 1
ATOM 825 N N . GLY A 1 106 ? -12.265 -4.871 31.583 1.00 90.50 106 GLY A N 1
ATOM 826 C CA . GLY A 1 106 ? -13.356 -4.170 32.262 1.00 90.50 106 GLY A CA 1
ATOM 827 C C . GLY A 1 106 ? -14.677 -4.944 32.232 1.00 90.50 106 GLY A C 1
ATOM 828 O O . GLY A 1 106 ? -15.374 -5.020 33.244 1.00 90.50 106 GLY A O 1
ATOM 829 N N . PHE A 1 107 ? -15.001 -5.578 31.102 1.00 92.69 107 PHE A N 1
ATOM 830 C CA . PHE A 1 107 ? -16.244 -6.335 30.947 1.00 92.69 107 PHE A CA 1
ATOM 831 C C . PHE A 1 107 ? -16.253 -7.620 31.783 1.00 92.69 107 PHE A C 1
ATOM 833 O O . PHE A 1 107 ? -17.251 -7.924 32.433 1.00 92.69 107 PHE A O 1
ATOM 840 N N . VAL A 1 108 ? -15.130 -8.345 31.839 1.00 93.62 108 VAL A N 1
ATOM 841 C CA . VAL A 1 108 ? -14.991 -9.543 32.687 1.00 93.62 108 VAL A CA 1
ATOM 842 C C . VAL A 1 108 ? -15.178 -9.193 34.167 1.00 93.62 108 VAL A C 1
ATOM 844 O O . VAL A 1 108 ? -15.881 -9.910 34.879 1.00 93.62 108 VAL A O 1
ATOM 847 N N . GLY A 1 109 ? -14.626 -8.063 34.621 1.00 87.12 109 GLY A N 1
ATOM 848 C CA . GLY A 1 109 ? -14.829 -7.575 35.987 1.00 87.12 109 GLY A CA 1
ATOM 849 C C . GLY A 1 109 ? -16.298 -7.269 36.304 1.00 87.12 109 GLY A C 1
ATOM 850 O O . GLY A 1 109 ? -16.798 -7.674 37.354 1.00 87.12 109 GLY A O 1
ATOM 851 N N . ALA A 1 110 ? -17.011 -6.613 35.383 1.00 91.06 110 ALA A N 1
ATOM 852 C CA . ALA A 1 110 ? -18.430 -6.292 35.550 1.00 91.06 110 ALA A CA 1
ATOM 853 C C . ALA A 1 110 ? -19.321 -7.548 35.580 1.00 91.06 110 ALA A C 1
ATOM 855 O O . ALA A 1 110 ? -20.207 -7.659 36.429 1.00 91.06 110 ALA A O 1
ATOM 856 N N . VAL A 1 111 ? -19.054 -8.522 34.703 1.00 90.12 111 VAL A N 1
ATOM 857 C CA . VAL A 1 111 ? -19.783 -9.801 34.664 1.00 90.12 111 VAL A CA 1
ATOM 858 C C . VAL A 1 111 ? -19.544 -10.610 35.942 1.00 90.12 111 VAL A C 1
ATOM 860 O O . VAL A 1 111 ? -20.493 -11.138 36.518 1.00 90.12 111 VAL A O 1
ATOM 863 N N . TRP A 1 112 ? -18.305 -10.656 36.439 1.00 87.06 112 TRP A N 1
ATOM 864 C CA . TRP A 1 112 ? -17.977 -11.334 37.696 1.00 87.06 112 TRP A CA 1
ATOM 865 C C . TRP A 1 112 ? -18.704 -10.716 38.898 1.00 87.06 112 TRP A C 1
ATOM 867 O O . TRP A 1 112 ? -19.245 -11.437 39.741 1.00 87.06 112 TRP A O 1
ATOM 877 N N . LEU A 1 113 ? -18.773 -9.381 38.958 1.00 85.75 113 LEU A N 1
ATOM 878 C CA . LEU A 1 113 ? -19.517 -8.678 40.004 1.00 85.75 113 LEU A CA 1
ATOM 879 C C . LEU A 1 113 ? -21.021 -8.985 39.925 1.00 85.75 113 LEU A C 1
ATOM 881 O O . LEU A 1 113 ? -21.643 -9.262 40.949 1.00 85.75 113 LEU A O 1
ATOM 885 N N . GLY A 1 114 ? -21.589 -8.989 38.714 1.00 85.38 114 GLY A N 1
ATOM 886 C CA . GLY A 1 114 ? -23.001 -9.299 38.479 1.00 85.38 114 GLY A CA 1
ATOM 887 C C . GLY A 1 114 ? -23.383 -10.716 38.911 1.00 85.38 114 GLY A C 1
ATOM 888 O O . GLY A 1 114 ? -24.376 -10.895 39.614 1.00 85.38 114 GLY A O 1
ATOM 889 N N . ILE A 1 115 ? -22.559 -11.715 38.576 1.00 85.81 115 ILE A N 1
ATOM 890 C CA . ILE A 1 115 ? -22.774 -13.110 38.993 1.00 85.81 115 ILE A CA 1
ATOM 891 C C . ILE A 1 115 ? -22.718 -13.232 40.520 1.00 85.81 115 ILE A C 1
ATOM 893 O O . ILE A 1 115 ? -23.580 -13.877 41.114 1.00 85.81 115 ILE A O 1
ATOM 897 N N . LYS A 1 116 ? -21.754 -12.572 41.178 1.00 80.62 116 LYS A N 1
ATOM 898 C CA . LYS A 1 116 ? -21.620 -12.616 42.643 1.00 80.62 116 LYS A CA 1
ATOM 899 C C . LYS A 1 116 ? -22.812 -11.980 43.367 1.00 80.62 116 LYS A C 1
ATOM 901 O O . LYS A 1 116 ? -23.226 -12.486 44.404 1.00 80.62 116 LYS A O 1
ATOM 906 N N . VAL A 1 117 ? -23.377 -10.900 42.824 1.00 80.25 117 VAL A N 1
ATOM 907 C CA . VAL A 1 117 ? -24.586 -10.260 43.374 1.00 80.25 117 VAL A CA 1
ATOM 908 C C . VAL A 1 117 ? -25.819 -11.153 43.204 1.00 80.25 117 VAL A C 1
ATOM 910 O O . VAL A 1 117 ? -26.682 -11.157 44.078 1.00 80.25 117 VAL A O 1
ATOM 913 N N . MET A 1 118 ? -25.896 -11.929 42.119 1.00 74.94 118 MET A N 1
ATOM 914 C CA . MET A 1 118 ? -27.032 -12.817 41.859 1.00 74.94 118 MET A CA 1
ATOM 915 C C . MET A 1 118 ? -26.977 -14.134 42.651 1.00 74.94 118 MET A C 1
ATOM 917 O O . MET A 1 118 ? -28.023 -14.664 42.996 1.00 74.94 118 MET A O 1
ATOM 921 N N . LEU A 1 119 ? -25.777 -14.639 42.966 1.00 78.19 119 LEU A N 1
ATOM 922 C CA . LEU A 1 119 ? -25.565 -15.840 43.793 1.00 78.19 119 LEU A CA 1
ATOM 923 C C . LEU A 1 119 ? -25.561 -15.566 45.309 1.00 78.19 119 LEU A C 1
ATOM 925 O O . LEU A 1 119 ? -25.584 -16.506 46.096 1.00 78.19 119 LEU A O 1
ATOM 929 N N . GLY A 1 120 ? -25.466 -14.298 45.718 1.00 64.44 120 GLY A N 1
ATOM 930 C CA . GLY A 1 120 ? -25.462 -13.868 47.122 1.00 64.44 120 GLY A CA 1
ATOM 931 C C . GLY A 1 120 ? -26.839 -13.485 47.677 1.00 64.44 120 GLY A C 1
ATOM 932 O O . GLY A 1 120 ? -26.905 -12.855 48.732 1.00 64.44 120 GLY A O 1
ATOM 933 N N . LYS A 1 121 ? -27.911 -13.808 46.953 1.00 55.00 121 LYS A N 1
ATOM 934 C CA . LYS A 1 121 ? -29.315 -13.667 47.353 1.00 55.00 121 LYS A CA 1
ATOM 935 C C . LYS A 1 121 ? -29.944 -15.053 47.429 1.00 55.00 121 LYS A C 1
ATOM 937 O O . LYS A 1 121 ? -30.861 -15.202 48.261 1.00 55.00 121 LYS A O 1
#

pLDDT: mean 71.4, std 15.69, range [36.38, 93.62]

Sequence (121 aa):
MSKSKTLIEIRSLARSHTRTALNVLVGIMRSKDATAAARVSAANAILDRGWGKATQTIETGDDGPLELIHRIELRADFQHLRRWRKSVEQAQSYTFKAVITIIVTGFVGAVWLGIKVMLGK

Organism: NCBI:txid722472

Foldseek 3Di:
DDPVVVVVVVVVVVVVCPVVVLVVLVVLLPDPPHDPLSNVVSVVVVCCVPVPDDDPPPPPDDDDPVVVVVVVVVVVVVVVVVVVSVVVVVVVVVVVVVVVVVVVVVVVVVVVVVVCVVVVD

Mean predicted aligned error: 16.94 Å

Nearest PDB structures (foldseek):
  8uu8-assembly1_v  TM=2.798E-01  e=4.587E+00  Listeria monocytogenes EGD-e

Secondary structure (DSSP, 8-state):
--HHHHHHHHHHHHHHTHHHHHHHHHHHHH-SSS-HHHHHHHHHHHHHHHS--S----------THHHHHHHHHHHHHHHHHHHHHHHHHHHHHHHHHHHHHHHHHHHHHHHHHHHHHHT-

Solvent-accessible surface area (backbone atoms only — not comparable to full-atom values): 7051 Å² total; per-residue (Å²): 135,63,73,67,57,59,53,50,52,52,53,52,56,54,55,71,46,47,64,59,53,50,52,51,31,53,48,39,48,70,38,85,87,46,53,72,65,55,22,51,54,27,49,49,62,49,47,42,65,76,73,52,56,80,76,76,79,77,72,90,67,89,88,66,84,67,57,58,55,53,56,50,48,54,55,52,50,58,50,51,57,55,47,51,58,52,50,58,60,54,58,55,54,57,57,52,50,53,52,51,52,52,52,54,56,53,49,53,54,52,52,53,53,52,52,52,61,66,73,73,110